Protein AF-A0A5C7MAB1-F1 (afdb_monomer)

Radius of gyration: 21.26 Å; Cα contacts (8 Å, |Δi|>4): 58; chains: 1; bounding box: 32×38×84 Å

Mean predicted aligned error: 13.39 Å

Secondary structure (DSSP, 8-state):
------------PEEHHHHHHHHT-SS--TTSPPPSEEES-TTSTT-EEEE-HHHHHHHHHHHHHS--------------

Structure (mmCIF, N/CA/C/O backbone):
data_AF-A0A5C7MAB1-F1
#
_entry.id   AF-A0A5C7MAB1-F1
#
loop_
_atom_site.group_PDB
_atom_site.id
_atom_site.type_symbol
_atom_site.label_atom_id
_atom_site.label_alt_id
_atom_site.label_comp_id
_atom_site.label_asym_id
_atom_site.label_entity_id
_atom_site.label_seq_id
_atom_site.pdbx_PDB_ins_code
_atom_site.Cartn_x
_atom_site.Cartn_y
_atom_site.Cartn_z
_atom_site.occupancy
_atom_site.B_iso_or_equiv
_atom_site.auth_seq_id
_atom_site.auth_comp_id
_atom_site.auth_asym_id
_atom_site.auth_atom_id
_atom_site.pdbx_PDB_model_num
ATOM 1 N N . MET A 1 1 ? -9.381 -28.262 -32.110 1.00 50.09 1 MET A N 1
ATOM 2 C CA . MET A 1 1 ? -9.837 -27.530 -30.911 1.00 50.09 1 MET A CA 1
ATOM 3 C C . MET A 1 1 ? -8.634 -26.755 -30.420 1.00 50.09 1 MET A C 1
ATOM 5 O O . MET A 1 1 ? -7.650 -27.394 -30.086 1.00 50.09 1 MET A O 1
ATOM 9 N N . VAL A 1 2 ? -8.638 -25.427 -30.535 1.00 53.00 2 VAL A N 1
ATOM 10 C CA . VAL A 1 2 ? -7.522 -24.595 -30.060 1.00 53.00 2 VAL A CA 1
ATOM 11 C C . VAL A 1 2 ? -7.830 -24.164 -28.635 1.00 53.00 2 VAL A C 1
ATOM 13 O O . VAL A 1 2 ? -8.952 -23.775 -28.324 1.00 53.00 2 VAL A O 1
ATOM 16 N N . GLU A 1 3 ? -6.818 -24.333 -27.798 1.00 54.31 3 GLU A N 1
ATOM 17 C CA . GLU A 1 3 ? -6.818 -24.248 -26.348 1.00 54.31 3 GLU A CA 1
ATOM 18 C C . GLU A 1 3 ? -7.210 -22.850 -25.849 1.00 54.31 3 GLU A C 1
ATOM 20 O O . GLU A 1 3 ? -6.746 -21.837 -26.377 1.00 54.31 3 GLU A O 1
ATOM 25 N N . SER A 1 4 ? -8.045 -22.800 -24.808 1.00 56.25 4 SER A N 1
ATOM 26 C CA . SER A 1 4 ? -8.338 -21.586 -24.045 1.00 56.25 4 SER A CA 1
ATOM 27 C C . SER A 1 4 ? -7.049 -21.083 -23.397 1.00 56.25 4 SER A C 1
ATOM 29 O O . SER A 1 4 ? -6.642 -21.554 -22.337 1.00 56.25 4 SER A O 1
ATOM 31 N N . ARG A 1 5 ? -6.370 -20.144 -24.054 1.00 64.19 5 ARG A N 1
ATOM 32 C CA . ARG A 1 5 ? -5.240 -19.430 -23.460 1.00 64.19 5 ARG A CA 1
ATOM 33 C C . ARG A 1 5 ? -5.829 -18.439 -22.465 1.00 64.19 5 ARG A C 1
ATOM 35 O O . ARG A 1 5 ? -6.553 -17.541 -22.883 1.00 64.19 5 ARG A O 1
ATOM 42 N N . GLY A 1 6 ? -5.577 -18.650 -21.171 1.00 55.81 6 GLY A N 1
ATOM 43 C CA . GLY A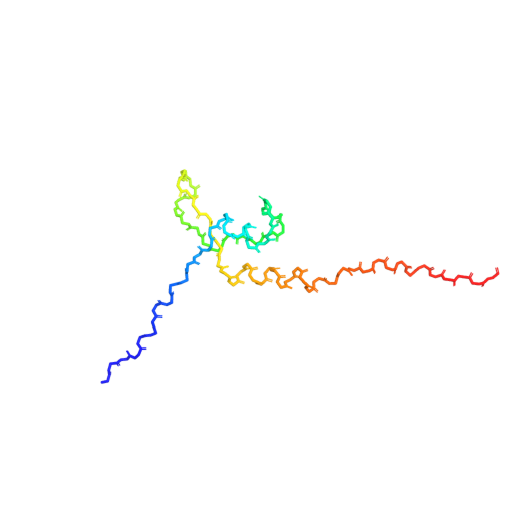 1 6 ? -5.984 -17.715 -20.124 1.00 55.81 6 GLY A CA 1
ATOM 44 C C . GLY A 1 6 ? -5.556 -16.302 -20.507 1.00 55.81 6 GLY A C 1
ATOM 45 O O . GLY A 1 6 ? -4.398 -16.087 -20.873 1.00 55.81 6 GLY A O 1
ATOM 46 N N . GLU A 1 7 ? -6.507 -15.371 -20.513 1.00 54.78 7 GLU A N 1
ATOM 47 C CA . GLU A 1 7 ? -6.236 -13.978 -20.854 1.00 54.78 7 GLU A CA 1
ATOM 48 C C . GLU A 1 7 ? -5.122 -13.440 -19.947 1.00 54.78 7 GLU A C 1
ATOM 50 O O . GLU A 1 7 ? -5.150 -13.681 -18.735 1.00 54.78 7 GLU A O 1
ATOM 55 N N . PRO A 1 8 ? -4.117 -12.741 -20.504 1.00 50.41 8 PRO A N 1
ATOM 56 C CA . PRO A 1 8 ? -3.072 -12.141 -19.697 1.00 50.41 8 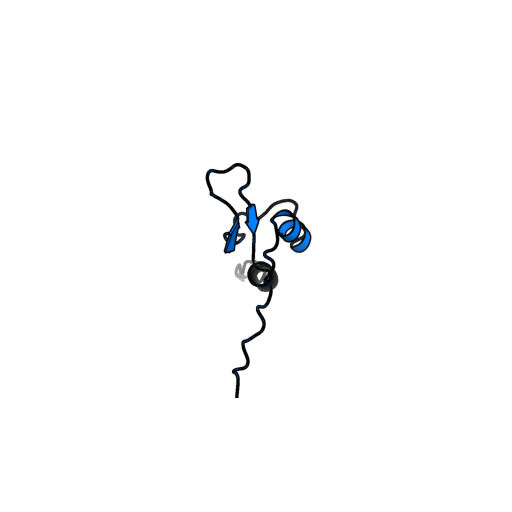PRO A CA 1
ATOM 57 C C . PRO A 1 8 ? -3.710 -11.068 -18.815 1.00 50.41 8 PRO A C 1
ATOM 59 O O . PRO A 1 8 ? -4.006 -9.959 -19.262 1.00 50.41 8 PRO A O 1
ATOM 62 N N . VAL A 1 9 ? -3.946 -11.406 -17.547 1.00 54.94 9 VAL A N 1
ATOM 63 C CA . VAL A 1 9 ? -4.390 -10.432 -16.555 1.00 54.94 9 VAL A CA 1
ATOM 64 C C . VAL A 1 9 ? -3.271 -9.411 -16.424 1.00 54.94 9 VAL A C 1
ATOM 66 O O . VAL A 1 9 ? -2.165 -9.720 -15.980 1.00 54.94 9 VAL A O 1
ATOM 69 N N . THR A 1 10 ? -3.556 -8.182 -16.839 1.00 56.47 10 THR A N 1
ATOM 70 C CA . THR A 1 10 ? -2.634 -7.064 -16.661 1.00 56.47 10 THR A CA 1
ATOM 71 C C . THR A 1 10 ? -2.641 -6.692 -15.180 1.00 56.47 10 THR A C 1
ATOM 73 O O . THR A 1 10 ? -3.441 -5.869 -14.740 1.00 56.47 10 THR A O 1
ATOM 76 N N . LEU A 1 11 ? -1.780 -7.333 -14.383 1.00 57.66 11 LEU A N 1
ATOM 77 C CA . LEU A 1 11 ? -1.515 -6.897 -13.014 1.00 57.66 11 LEU A CA 1
ATOM 78 C C . LEU A 1 11 ? -0.635 -5.644 -13.073 1.00 57.66 11 LEU A C 1
ATOM 80 O O . LEU A 1 11 ? 0.587 -5.717 -13.184 1.00 57.66 11 LEU A O 1
ATOM 84 N N . GLY A 1 12 ? -1.271 -4.475 -13.024 1.00 70.81 12 GLY A N 1
ATOM 85 C CA . GLY A 1 12 ? -0.568 -3.212 -12.832 1.00 70.81 12 GLY A CA 1
ATOM 86 C C . GLY A 1 12 ? -0.034 -3.128 -11.404 1.00 70.81 12 GLY A C 1
ATOM 87 O O . GLY A 1 12 ? -0.816 -3.084 -10.454 1.00 70.81 12 GLY A O 1
ATOM 88 N N . ALA A 1 13 ? 1.289 -3.100 -11.246 1.00 79.88 13 ALA A N 1
ATOM 89 C CA . ALA A 1 13 ? 1.898 -2.803 -9.957 1.00 79.88 13 ALA A CA 1
ATOM 90 C C . ALA A 1 13 ? 1.578 -1.354 -9.559 1.00 79.88 13 ALA A C 1
ATOM 92 O O . ALA A 1 13 ? 1.724 -0.423 -10.354 1.00 79.88 13 ALA A O 1
ATOM 93 N N . LEU A 1 14 ? 1.158 -1.161 -8.313 1.00 82.31 14 LEU A N 1
ATOM 94 C CA . LEU A 1 14 ? 0.915 0.152 -7.738 1.00 82.31 14 LEU A CA 1
ATOM 95 C C . LEU A 1 14 ? 2.249 0.847 -7.474 1.00 82.31 14 LEU A C 1
ATOM 97 O O . LEU A 1 14 ? 3.119 0.320 -6.779 1.00 82.31 14 LEU A O 1
ATOM 101 N N . LEU A 1 15 ? 2.392 2.064 -7.995 1.00 81.31 15 LEU A N 1
ATOM 102 C CA . LEU A 1 15 ? 3.534 2.935 -7.713 1.00 81.31 15 LEU A CA 1
ATOM 103 C C . LEU A 1 15 ? 3.534 3.363 -6.243 1.00 81.31 15 LEU A C 1
ATOM 105 O O . LEU A 1 15 ? 2.471 3.516 -5.644 1.00 81.31 15 LEU A O 1
ATOM 109 N N . ARG A 1 16 ? 4.708 3.689 -5.685 1.00 84.06 16 ARG A N 1
ATOM 110 C CA . ARG A 1 16 ? 4.839 4.187 -4.299 1.00 84.06 16 ARG A CA 1
ATOM 111 C C . ARG A 1 16 ? 3.797 5.247 -3.929 1.00 84.06 16 ARG A C 1
ATOM 113 O O . ARG A 1 16 ? 3.165 5.133 -2.890 1.00 84.06 16 ARG A O 1
ATOM 120 N N . GLN A 1 17 ? 3.594 6.256 -4.775 1.00 84.81 17 GLN A N 1
ATOM 121 C CA . GLN A 1 17 ? 2.617 7.325 -4.520 1.00 84.81 17 GLN A CA 1
ATOM 122 C C . GLN A 1 17 ? 1.170 6.801 -4.448 1.00 84.81 17 GLN A C 1
ATOM 124 O O . GLN A 1 17 ? 0.393 7.261 -3.619 1.00 84.81 17 GLN A O 1
ATOM 129 N N . GLN A 1 18 ? 0.818 5.804 -5.266 1.00 86.69 18 GLN A N 1
ATOM 130 C CA . GLN A 1 18 ? -0.503 5.169 -5.236 1.00 86.69 18 GLN A CA 1
ATOM 131 C C . GLN A 1 18 ? -0.681 4.302 -3.988 1.00 86.69 18 GLN A C 1
ATOM 133 O O . GLN A 1 18 ? -1.746 4.321 -3.378 1.00 86.69 18 GLN A O 1
ATOM 138 N N . VAL A 1 19 ? 0.371 3.586 -3.577 1.00 86.12 19 VAL A N 1
ATOM 139 C CA . VAL A 1 19 ? 0.377 2.832 -2.318 1.00 86.12 19 VAL A CA 1
ATOM 140 C C . VAL A 1 19 ? 0.161 3.772 -1.135 1.00 86.12 19 VAL A C 1
ATOM 142 O O . VAL A 1 19 ? -0.737 3.529 -0.338 1.00 86.12 19 VAL A O 1
ATOM 145 N N . LEU A 1 20 ? 0.912 4.876 -1.063 1.00 87.75 20 LEU A N 1
ATOM 146 C CA . LEU A 1 20 ? 0.782 5.903 -0.021 1.00 87.75 20 LEU A CA 1
ATOM 147 C C . LEU A 1 20 ? -0.636 6.481 0.055 1.00 87.75 20 LEU A C 1
ATOM 149 O O . LEU A 1 20 ? -1.220 6.538 1.137 1.00 87.75 20 LEU A O 1
ATOM 153 N N . ALA A 1 21 ? -1.209 6.841 -1.097 1.00 87.94 21 ALA A N 1
ATOM 154 C CA . ALA A 1 21 ? -2.584 7.323 -1.183 1.00 87.94 21 ALA A CA 1
ATOM 155 C C . ALA A 1 21 ? -3.594 6.272 -0.695 1.00 87.94 21 ALA A C 1
ATOM 157 O O . ALA A 1 21 ? -4.562 6.616 -0.023 1.00 87.94 21 ALA A O 1
ATOM 158 N N . ARG A 1 22 ? -3.357 4.987 -0.991 1.00 86.00 22 ARG A N 1
ATOM 159 C CA . ARG A 1 22 ? -4.252 3.891 -0.605 1.00 86.00 22 ARG A CA 1
ATOM 160 C C . ARG A 1 22 ? -4.178 3.542 0.880 1.00 86.00 22 ARG A C 1
ATOM 162 O O . ARG A 1 22 ? -5.213 3.257 1.468 1.00 86.00 22 ARG A O 1
ATOM 169 N N . ILE A 1 23 ? -2.993 3.594 1.486 1.00 85.88 23 ILE A N 1
ATOM 170 C CA . ILE A 1 23 ? -2.829 3.391 2.935 1.00 85.88 23 ILE A CA 1
ATOM 171 C C . ILE A 1 23 ? -3.133 4.658 3.750 1.00 85.88 23 ILE A C 1
ATOM 173 O O . ILE A 1 23 ? -3.079 4.620 4.976 1.00 85.88 23 ILE A O 1
ATOM 177 N N . GLY A 1 24 ? -3.403 5.789 3.087 1.00 85.38 24 GLY A N 1
ATOM 178 C CA . GLY A 1 24 ? -3.688 7.068 3.737 1.00 85.38 24 GLY A CA 1
ATOM 179 C C . GLY A 1 24 ? -2.506 7.642 4.525 1.00 85.38 24 GLY A C 1
ATOM 180 O O . GLY A 1 24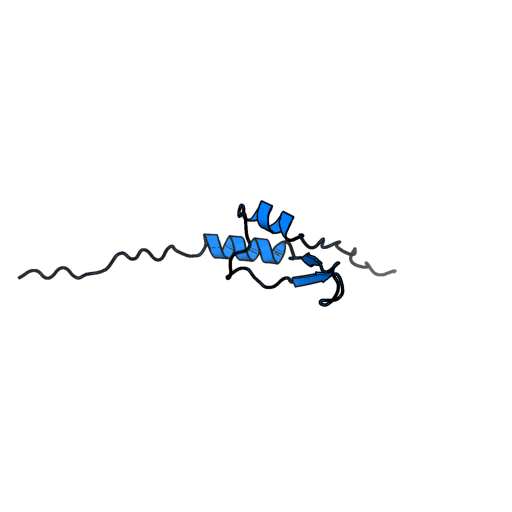 ? -2.717 8.361 5.498 1.00 85.38 24 GLY A O 1
ATOM 181 N N . ARG A 1 25 ? -1.259 7.324 4.145 1.00 82.12 25 ARG A N 1
ATOM 182 C CA . ARG A 1 25 ? -0.047 7.788 4.845 1.00 82.12 25 ARG A CA 1
ATOM 183 C C . ARG A 1 25 ? 0.845 8.618 3.931 1.00 82.12 25 ARG A C 1
ATOM 185 O O . ARG A 1 25 ? 0.937 8.375 2.734 1.00 82.12 25 ARG A O 1
ATOM 192 N N . ALA A 1 26 ? 1.571 9.564 4.525 1.00 83.56 26 ALA A N 1
ATOM 193 C CA . ALA A 1 26 ? 2.542 10.396 3.811 1.00 83.56 26 ALA A CA 1
ATOM 194 C C . ALA A 1 26 ? 3.855 9.654 3.480 1.00 83.56 26 ALA A C 1
ATOM 196 O O . ALA A 1 26 ? 4.574 10.042 2.560 1.00 83.56 26 ALA A O 1
ATOM 197 N N . ALA A 1 27 ? 4.173 8.581 4.213 1.00 84.50 27 ALA A N 1
ATOM 198 C CA . ALA A 1 27 ? 5.373 7.769 4.021 1.00 84.50 27 ALA A CA 1
ATOM 199 C C . ALA A 1 27 ? 5.089 6.276 4.262 1.00 84.50 27 ALA A C 1
ATOM 201 O O . ALA A 1 27 ? 4.142 5.921 4.965 1.00 84.50 27 ALA A O 1
ATOM 202 N N . LEU A 1 28 ? 5.918 5.411 3.661 1.00 82.19 28 LEU A N 1
ATOM 203 C CA . LEU A 1 28 ? 5.835 3.964 3.856 1.00 82.19 28 LEU A CA 1
ATOM 204 C C . LEU A 1 28 ? 6.388 3.632 5.249 1.00 82.19 28 LEU A C 1
ATOM 206 O O . LEU A 1 28 ? 7.508 4.060 5.543 1.00 82.19 28 LEU A O 1
ATOM 210 N N . PRO A 1 29 ? 5.635 2.913 6.099 1.00 81.44 29 PRO A N 1
ATOM 211 C CA . PRO A 1 29 ? 6.139 2.479 7.396 1.00 81.44 29 PRO A CA 1
ATOM 212 C C . PRO A 1 29 ? 7.317 1.506 7.244 1.00 81.44 29 PRO A C 1
ATOM 214 O O . PRO A 1 29 ? 7.453 0.844 6.218 1.00 81.44 29 PRO A O 1
ATOM 217 N N . ALA A 1 30 ? 8.170 1.410 8.267 1.00 79.50 30 ALA A N 1
ATOM 218 C CA . ALA A 1 30 ? 9.304 0.479 8.262 1.00 79.50 30 ALA A CA 1
ATOM 219 C C . ALA A 1 30 ? 8.854 -0.993 8.192 1.00 79.50 30 ALA A C 1
ATOM 221 O O . ALA A 1 30 ? 9.546 -1.824 7.616 1.00 79.50 30 ALA A O 1
ATOM 222 N N . GLU A 1 31 ? 7.667 -1.283 8.723 1.00 82.69 31 GLU A N 1
ATOM 223 C CA . GLU A 1 31 ? 7.006 -2.593 8.684 1.00 82.69 31 GLU A CA 1
ATOM 224 C C . GLU A 1 31 ? 6.286 -2.857 7.352 1.00 82.69 31 GLU A C 1
ATOM 226 O O . GLU A 1 31 ? 5.636 -3.888 7.180 1.00 82.69 31 GLU A O 1
ATOM 231 N N . PHE A 1 32 ? 6.348 -1.917 6.400 1.00 81.88 32 PHE A N 1
ATOM 232 C CA . PHE A 1 32 ? 5.734 -2.110 5.096 1.00 81.88 32 PHE A CA 1
ATOM 233 C C . PHE A 1 32 ? 6.519 -3.148 4.282 1.00 81.88 32 PHE A C 1
ATOM 235 O O . PHE A 1 32 ? 7.752 -3.093 4.250 1.00 81.88 32 PHE A O 1
ATOM 242 N N . PRO A 1 33 ? 5.835 -4.065 3.577 1.00 80.25 33 PRO A N 1
ATOM 243 C CA . PRO A 1 33 ? 6.495 -5.107 2.809 1.00 80.25 33 PRO A CA 1
ATOM 244 C C . PRO A 1 33 ? 7.420 -4.553 1.720 1.00 80.25 33 PRO A C 1
ATOM 246 O O . PRO A 1 33 ? 7.216 -3.472 1.153 1.00 80.25 33 PRO A O 1
ATOM 249 N N . ILE A 1 34 ? 8.432 -5.357 1.401 1.00 78.94 34 ILE A N 1
ATOM 250 C CA . ILE A 1 34 ? 9.382 -5.117 0.313 1.00 78.94 34 ILE A CA 1
ATOM 251 C C . ILE A 1 34 ? 8.593 -5.009 -1.010 1.00 78.94 34 ILE A C 1
ATOM 253 O O . ILE A 1 34 ? 7.598 -5.717 -1.180 1.00 78.94 34 ILE A O 1
ATOM 257 N N . PRO A 1 35 ? 8.972 -4.111 -1.938 1.00 80.44 35 PRO A N 1
ATOM 258 C CA . PRO A 1 35 ? 8.343 -4.032 -3.255 1.00 80.44 35 PRO A CA 1
ATOM 259 C C . PRO A 1 35 ? 8.432 -5.363 -3.998 1.00 80.44 35 PRO A C 1
ATOM 261 O O . PRO A 1 35 ? 9.511 -5.932 -4.139 1.00 80.44 35 PRO A O 1
ATOM 264 N N . ASP A 1 36 ? 7.284 -5.812 -4.492 1.00 75.25 36 ASP A N 1
ATOM 265 C CA . ASP A 1 36 ? 7.146 -7.052 -5.256 1.00 75.25 36 ASP A CA 1
ATOM 266 C C . ASP A 1 36 ? 7.672 -6.888 -6.689 1.00 75.25 36 ASP A C 1
ATOM 268 O O . ASP A 1 36 ? 8.259 -7.794 -7.274 1.00 75.25 36 ASP A O 1
ATOM 272 N N . VAL A 1 37 ? 7.527 -5.676 -7.234 1.00 73.94 37 VAL A N 1
ATOM 273 C CA . VAL A 1 37 ? 7.951 -5.353 -8.591 1.00 73.94 37 VAL A CA 1
ATOM 274 C C . VAL A 1 37 ? 9.018 -4.274 -8.551 1.00 73.94 37 VAL A C 1
ATOM 276 O O . VAL A 1 37 ? 8.841 -3.195 -7.981 1.00 73.94 37 VAL A O 1
ATOM 279 N N . VAL A 1 38 ? 10.129 -4.562 -9.214 1.00 70.62 38 VAL A N 1
ATOM 280 C CA . VAL A 1 38 ? 11.199 -3.607 -9.468 1.00 70.62 38 VAL A CA 1
ATOM 281 C C . VAL A 1 38 ? 11.257 -3.375 -10.971 1.00 70.62 38 VAL A C 1
ATOM 283 O O . VAL A 1 38 ? 11.552 -4.290 -11.735 1.00 70.62 38 VAL A O 1
ATOM 286 N N . VAL A 1 39 ? 10.934 -2.156 -11.398 1.00 68.94 39 VAL A N 1
ATOM 287 C CA . VAL A 1 39 ? 11.021 -1.734 -12.797 1.00 68.94 39 VAL A CA 1
ATOM 288 C C . VAL A 1 39 ? 12.268 -0.871 -12.965 1.00 68.94 39 VAL A C 1
ATOM 290 O O . VAL A 1 39 ? 12.380 0.196 -12.359 1.00 68.94 39 VAL A O 1
ATOM 293 N N . GLY A 1 40 ? 13.189 -1.334 -13.810 1.00 61.66 40 GLY A N 1
ATOM 294 C CA . GLY A 1 40 ? 14.472 -0.682 -14.077 1.00 61.66 40 GLY A CA 1
ATOM 295 C C . GLY A 1 40 ? 15.641 -1.297 -13.305 1.00 61.66 40 GLY A C 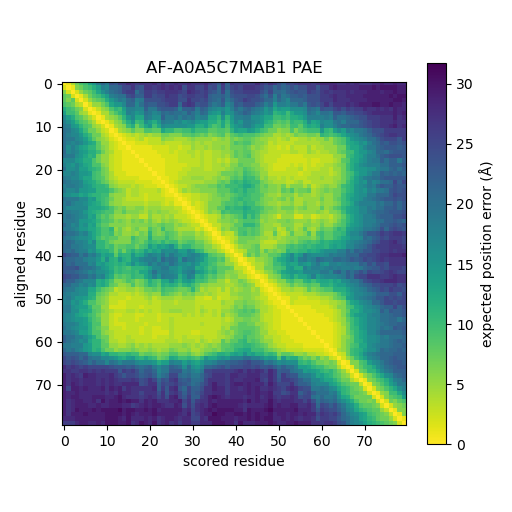1
ATOM 296 O O . GLY A 1 40 ? 15.463 -2.163 -12.450 1.00 61.66 40 GLY A O 1
ATOM 297 N N . ASP A 1 41 ? 16.850 -0.850 -13.638 1.00 62.91 41 ASP A N 1
ATOM 298 C CA . ASP A 1 41 ? 18.070 -1.256 -12.942 1.00 62.91 41 ASP A CA 1
ATOM 299 C C . ASP A 1 41 ? 18.169 -0.546 -11.582 1.00 62.91 41 ASP A C 1
ATOM 301 O O . ASP A 1 41 ? 17.829 0.634 -11.474 1.00 62.91 41 ASP A O 1
ATOM 305 N N . THR A 1 42 ? 18.619 -1.256 -10.542 1.00 63.53 42 THR A N 1
ATOM 306 C CA . THR A 1 42 ? 18.690 -0.706 -9.172 1.00 63.53 42 THR A CA 1
ATOM 307 C C . THR A 1 42 ? 19.697 0.440 -9.056 1.00 63.53 42 THR A C 1
ATOM 309 O O . THR A 1 42 ? 19.563 1.275 -8.165 1.00 63.53 42 THR A O 1
ATOM 312 N N . ASP A 1 43 ? 20.656 0.511 -9.980 1.00 66.94 43 ASP A N 1
ATOM 313 C CA . ASP A 1 43 ? 21.674 1.558 -10.053 1.00 66.94 43 ASP A CA 1
ATOM 314 C C . ASP A 1 43 ? 21.236 2.760 -10.915 1.00 66.94 43 ASP A C 1
ATOM 316 O O . ASP A 1 43 ? 21.891 3.800 -10.943 1.00 66.94 43 ASP A O 1
ATOM 320 N N . SER A 1 44 ? 20.100 2.661 -11.617 1.00 63.22 44 SER A N 1
ATOM 321 C CA . SER A 1 44 ? 19.638 3.718 -12.518 1.00 63.22 44 SER A CA 1
ATOM 322 C C . SER A 1 44 ? 18.708 4.736 -11.843 1.00 63.22 44 SER A C 1
ATOM 324 O O . SER A 1 44 ? 17.800 4.370 -11.098 1.00 63.22 44 SER A O 1
ATOM 326 N N . PRO A 1 45 ? 18.806 6.032 -12.200 1.00 55.56 45 PRO A N 1
ATOM 327 C CA . PRO A 1 45 ? 17.935 7.088 -11.667 1.00 55.56 45 PRO A CA 1
ATOM 328 C C . PRO A 1 45 ? 16.457 6.957 -12.090 1.00 55.56 45 PRO A C 1
ATOM 330 O O . PRO A 1 45 ? 15.605 7.671 -11.570 1.00 55.56 45 PRO A O 1
ATOM 333 N N . GLY A 1 46 ? 16.142 6.048 -13.022 1.00 59.28 46 GLY A N 1
ATOM 334 C CA . GLY A 1 46 ? 14.781 5.688 -13.447 1.00 59.28 46 GLY A CA 1
ATOM 335 C C . GLY A 1 46 ? 14.182 4.488 -12.704 1.00 59.28 46 GLY A C 1
ATOM 336 O O . GLY A 1 46 ? 13.226 3.890 -13.187 1.00 59.28 46 GLY A O 1
ATOM 337 N N . PHE A 1 47 ? 14.765 4.103 -11.570 1.00 71.25 47 PHE A N 1
ATOM 338 C CA . PHE A 1 47 ? 14.346 2.966 -10.763 1.00 71.25 47 PHE A CA 1
ATOM 339 C C . PHE A 1 47 ? 12.974 3.185 -10.108 1.00 71.25 47 PHE A C 1
ATOM 341 O O . PHE A 1 47 ? 12.782 4.093 -9.294 1.00 71.25 47 PHE A O 1
ATOM 348 N N . VAL A 1 48 ? 12.013 2.317 -10.430 1.00 67.62 48 VAL A N 1
ATOM 349 C CA . VAL A 1 48 ? 10.64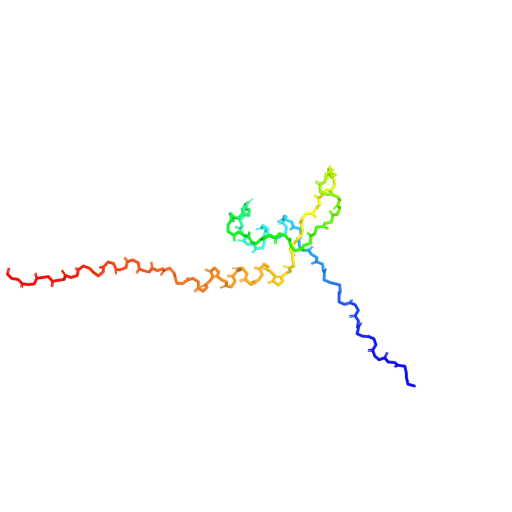5 2.383 -9.911 1.00 67.62 48 VAL A CA 1
ATOM 350 C C . VAL A 1 48 ? 10.311 1.112 -9.138 1.00 67.62 48 VAL A C 1
ATOM 352 O O . VAL A 1 48 ? 10.284 0.009 -9.677 1.00 67.62 48 VAL A O 1
ATOM 355 N N . ARG A 1 49 ? 10.003 1.285 -7.850 1.00 80.31 49 ARG A N 1
ATOM 356 C CA . ARG A 1 49 ? 9.480 0.233 -6.970 1.00 80.31 49 ARG A CA 1
ATOM 357 C C . ARG A 1 49 ? 7.956 0.243 -6.994 1.00 80.31 49 ARG A C 1
ATOM 359 O O . ARG A 1 49 ? 7.345 1.292 -6.762 1.00 80.31 49 ARG A O 1
ATOM 366 N N . GLY A 1 50 ? 7.370 -0.919 -7.250 1.00 83.94 50 GLY A N 1
ATOM 367 C CA . GLY A 1 50 ? 5.935 -1.148 -7.269 1.00 83.94 50 GLY A CA 1
ATOM 368 C C . GLY A 1 50 ? 5.516 -2.281 -6.337 1.00 83.94 50 GLY A C 1
ATOM 369 O O . GLY A 1 50 ? 6.290 -3.188 -6.035 1.00 83.94 50 GLY A O 1
ATOM 370 N N . TRP A 1 51 ? 4.267 -2.221 -5.890 1.00 88.69 51 TRP A N 1
ATOM 371 C CA . TRP A 1 51 ? 3.643 -3.257 -5.072 1.00 88.69 51 TRP A CA 1
ATOM 372 C C . TRP A 1 51 ? 2.443 -3.822 -5.800 1.00 88.69 51 TRP A C 1
ATOM 374 O O . TRP A 1 51 ? 1.670 -3.079 -6.406 1.00 88.69 51 TRP A O 1
ATOM 384 N N . LEU A 1 52 ? 2.250 -5.133 -5.714 1.00 87.50 52 LEU A N 1
ATOM 385 C CA . LEU A 1 52 ? 1.012 -5.714 -6.201 1.00 87.50 52 LEU A CA 1
ATOM 386 C C . LEU A 1 52 ? -0.156 -5.255 -5.318 1.00 87.50 52 LEU A C 1
ATOM 388 O O . LEU A 1 52 ? 0.007 -5.099 -4.103 1.00 87.50 52 LEU A O 1
ATOM 392 N N . PRO A 1 53 ? -1.352 -5.070 -5.898 1.00 83.69 53 PRO A N 1
ATOM 393 C CA . PRO A 1 53 ? -2.535 -4.696 -5.131 1.00 83.69 53 PRO A CA 1
ATOM 394 C C . PRO A 1 53 ? -2.832 -5.700 -4.008 1.00 83.69 53 PRO A C 1
ATOM 396 O O . PRO A 1 53 ? -3.185 -5.279 -2.912 1.00 83.69 53 PRO A O 1
ATOM 399 N N . ALA A 1 54 ? -2.598 -6.997 -4.244 1.00 84.56 54 ALA A N 1
ATOM 400 C CA . ALA A 1 54 ? -2.762 -8.049 -3.240 1.00 84.56 54 ALA A CA 1
ATOM 401 C C . ALA A 1 54 ? -1.838 -7.866 -2.023 1.00 84.56 54 ALA A C 1
ATOM 403 O O . ALA A 1 54 ? -2.269 -8.073 -0.895 1.00 84.56 54 ALA A O 1
ATOM 404 N N . THR A 1 55 ? -0.592 -7.429 -2.230 1.00 86.00 55 THR A N 1
ATOM 405 C CA . THR A 1 55 ? 0.366 -7.169 -1.144 1.00 86.00 55 THR A CA 1
ATOM 406 C C . THR A 1 55 ? -0.095 -6.011 -0.262 1.00 86.00 55 THR A C 1
ATOM 408 O O . THR A 1 55 ? -0.016 -6.090 0.961 1.00 86.00 55 THR A O 1
ATOM 411 N N . VAL A 1 56 ? -0.595 -4.934 -0.878 1.00 85.25 56 VAL A N 1
ATOM 412 C CA . VAL A 1 56 ? -1.109 -3.765 -0.147 1.00 85.25 56 VAL A CA 1
ATOM 413 C C . VAL A 1 56 ? -2.378 -4.125 0.626 1.00 85.25 56 VAL A C 1
ATOM 415 O O . VAL A 1 56 ? -2.531 -3.711 1.770 1.00 85.25 56 VAL A O 1
ATOM 418 N N . ASP A 1 57 ? -3.270 -4.906 0.017 1.00 87.06 57 ASP A N 1
ATOM 419 C CA . ASP A 1 57 ? -4.519 -5.351 0.638 1.00 87.06 57 ASP A CA 1
ATOM 420 C C . ASP A 1 57 ? -4.267 -6.295 1.823 1.00 87.06 57 ASP A C 1
ATOM 422 O O . ASP A 1 57 ? -4.796 -6.076 2.909 1.00 87.06 57 ASP A O 1
ATOM 426 N N . ALA A 1 58 ? -3.360 -7.265 1.663 1.00 86.81 58 ALA A N 1
ATOM 427 C CA . ALA A 1 58 ? -2.945 -8.162 2.739 1.00 86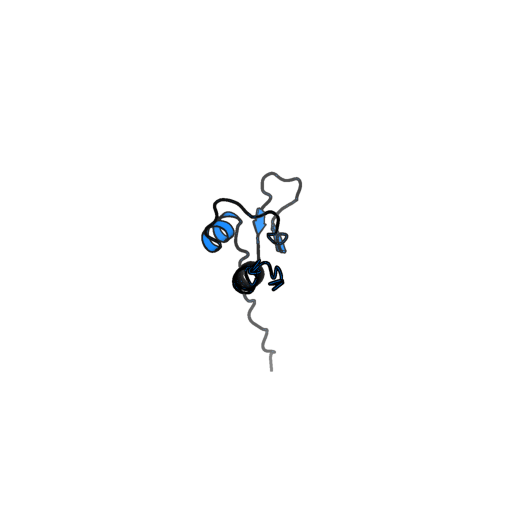.81 58 ALA A CA 1
ATOM 428 C C . ALA A 1 58 ? -2.319 -7.401 3.919 1.00 86.81 58 ALA A C 1
ATOM 430 O O . ALA A 1 58 ? -2.602 -7.713 5.074 1.00 86.81 58 ALA A O 1
ATOM 431 N N . TRP A 1 59 ? -1.507 -6.374 3.643 1.00 87.00 59 TRP A N 1
ATOM 432 C CA . TRP A 1 59 ? -0.948 -5.519 4.690 1.00 87.00 59 TRP A CA 1
ATOM 433 C C . TRP A 1 59 ? -2.035 -4.715 5.416 1.00 87.00 59 TRP A C 1
ATOM 435 O O . TRP A 1 59 ? -2.041 -4.667 6.642 1.00 87.00 59 TRP A O 1
ATOM 445 N N . LEU A 1 60 ? -2.992 -4.128 4.688 1.00 86.19 60 LEU A N 1
ATOM 446 C CA . LEU A 1 60 ? -4.124 -3.421 5.300 1.00 86.19 60 LEU A CA 1
ATOM 447 C C . LEU A 1 60 ? -4.978 -4.355 6.168 1.00 86.19 60 LEU A C 1
ATOM 449 O O . LEU A 1 60 ? -5.378 -3.974 7.265 1.00 86.19 60 LEU A O 1
ATOM 453 N N . ALA A 1 61 ? -5.225 -5.582 5.707 1.00 86.75 61 ALA A N 1
ATOM 454 C CA . ALA A 1 61 ? -5.949 -6.591 6.472 1.00 86.75 61 ALA A CA 1
ATOM 455 C C . ALA A 1 61 ? -5.197 -6.996 7.752 1.00 86.75 61 ALA A C 1
ATOM 457 O O . ALA A 1 61 ? -5.823 -7.139 8.802 1.00 86.75 61 ALA A O 1
ATOM 458 N N . ALA A 1 62 ? -3.865 -7.118 7.690 1.00 83.94 62 ALA A N 1
ATOM 459 C CA . ALA A 1 62 ? -3.028 -7.382 8.860 1.00 83.94 62 ALA A CA 1
ATOM 460 C C . ALA A 1 62 ? -3.129 -6.256 9.908 1.00 83.94 62 ALA A C 1
ATOM 462 O O . ALA A 1 62 ? -3.314 -6.524 11.088 1.00 83.94 62 ALA A O 1
ATOM 463 N N . GLN A 1 63 ? -3.129 -4.998 9.466 1.00 82.31 63 GLN A N 1
ATOM 464 C CA . GLN A 1 63 ? -3.246 -3.828 10.347 1.00 82.31 63 GLN A CA 1
ATOM 465 C C . GLN A 1 63 ? -4.626 -3.699 11.012 1.00 82.31 63 GLN A C 1
ATOM 467 O O . GLN A 1 63 ? -4.748 -3.128 12.091 1.00 82.31 63 GLN A O 1
ATOM 472 N N . ILE A 1 64 ? -5.684 -4.212 10.375 1.00 76.38 64 ILE A N 1
ATOM 473 C CA . ILE A 1 64 ? -7.035 -4.260 10.960 1.00 76.38 64 ILE A CA 1
ATOM 474 C C . ILE A 1 64 ? -7.166 -5.435 11.940 1.00 76.38 64 ILE A C 1
ATOM 476 O O . ILE A 1 64 ? -7.912 -5.337 12.913 1.00 76.38 64 ILE A O 1
ATOM 480 N N . THR A 1 65 ? -6.483 -6.554 11.669 1.00 66.06 65 THR A N 1
ATOM 481 C CA . THR A 1 65 ? -6.572 -7.766 12.496 1.00 66.06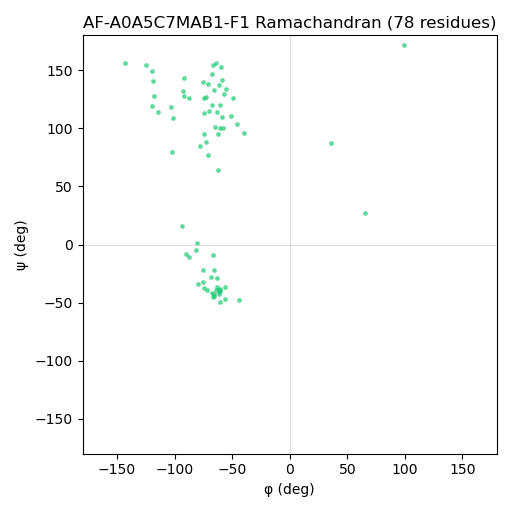 65 THR A CA 1
ATOM 482 C C . THR A 1 65 ? -5.603 -7.792 13.665 1.00 66.06 65 THR A C 1
ATOM 484 O O . THR A 1 65 ? -5.744 -8.686 14.496 1.00 66.06 65 THR A O 1
ATOM 487 N N . GLU A 1 66 ? -4.633 -6.879 13.737 1.00 56.12 66 GLU A N 1
ATOM 488 C CA . GLU A 1 66 ? -3.873 -6.662 14.961 1.00 56.12 66 GLU A CA 1
ATOM 489 C C . GLU A 1 66 ? -4.878 -6.281 16.056 1.00 56.12 66 GLU A C 1
ATOM 491 O O . GLU A 1 66 ? -5.458 -5.189 16.003 1.00 56.12 66 GLU A O 1
ATOM 496 N N . PRO A 1 67 ? -5.139 -7.155 17.054 1.00 49.06 67 PRO A N 1
ATOM 497 C CA . PRO A 1 67 ? -5.731 -6.644 18.263 1.00 49.06 67 PRO A CA 1
ATOM 498 C C . PRO A 1 67 ? -4.705 -5.636 18.757 1.00 49.06 67 PRO A C 1
ATOM 500 O O . PRO A 1 67 ? -3.552 -5.995 19.000 1.00 49.06 67 PRO A O 1
ATOM 503 N N . VAL A 1 68 ? -5.107 -4.371 18.887 1.00 56.41 68 VAL A N 1
ATOM 504 C CA . VAL A 1 68 ? -4.503 -3.516 19.900 1.00 56.41 68 VAL A CA 1
ATOM 505 C C . VAL A 1 68 ? -4.487 -4.395 21.141 1.00 56.41 68 VAL A C 1
ATOM 507 O O . VAL A 1 68 ? -5.547 -4.746 21.663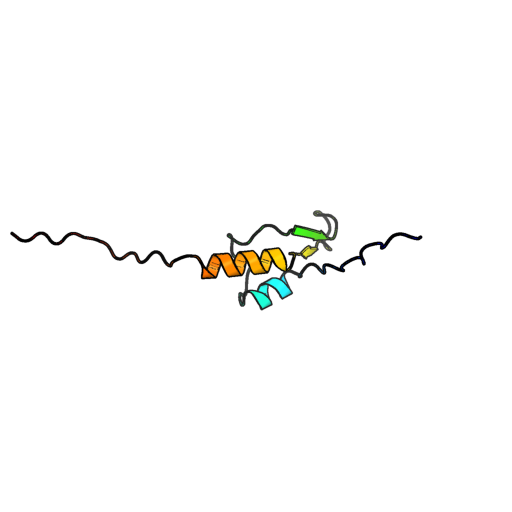 1.00 56.41 68 VAL A O 1
ATOM 510 N N . ALA A 1 69 ? -3.315 -4.933 21.481 1.00 53.41 69 ALA A N 1
ATOM 511 C CA . ALA A 1 69 ? -3.156 -5.705 22.685 1.00 53.41 69 ALA A CA 1
ATOM 512 C C . ALA A 1 69 ? -3.522 -4.693 23.751 1.00 53.41 69 ALA A C 1
ATOM 514 O O . ALA A 1 69 ? -2.788 -3.740 23.999 1.00 53.41 69 ALA A O 1
ATOM 515 N N . ALA A 1 70 ? -4.754 -4.808 24.236 1.00 49.53 70 ALA A N 1
ATOM 516 C CA . ALA A 1 70 ? -5.199 -4.097 25.391 1.00 49.53 70 ALA A CA 1
ATOM 517 C C . ALA A 1 70 ? -4.222 -4.552 26.463 1.00 49.53 70 ALA A C 1
ATOM 519 O O . ALA A 1 70 ? -4.331 -5.658 26.989 1.00 49.53 70 ALA A O 1
ATOM 520 N N . GLU A 1 71 ? -3.233 -3.709 26.730 1.00 51.94 71 GLU A N 1
ATOM 521 C CA . GLU A 1 71 ? -2.528 -3.648 27.994 1.00 51.94 71 GLU A CA 1
ATOM 522 C C . GLU A 1 71 ? -3.577 -3.262 29.052 1.00 51.94 71 GLU A C 1
ATOM 524 O O . GLU A 1 71 ? -3.571 -2.176 29.621 1.00 51.94 71 GLU A O 1
ATOM 529 N N . ALA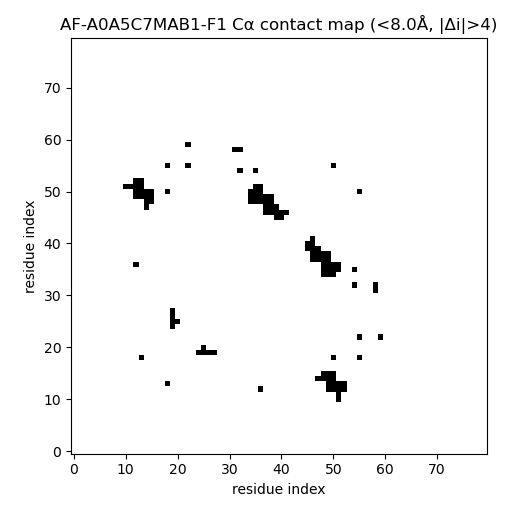 A 1 72 ? -4.564 -4.135 29.262 1.00 54.34 72 ALA A N 1
ATOM 530 C CA . ALA A 1 72 ? -5.241 -4.255 30.528 1.00 54.34 72 ALA A CA 1
ATOM 531 C C . ALA A 1 72 ? -4.260 -5.048 31.385 1.00 54.34 72 ALA A C 1
ATOM 533 O O . ALA A 1 72 ? -4.265 -6.277 31.392 1.00 54.34 72 ALA A O 1
ATOM 534 N N . ASP A 1 73 ? -3.340 -4.287 31.974 1.00 48.50 73 ASP A N 1
ATOM 535 C CA . ASP A 1 73 ? -2.537 -4.637 33.133 1.00 48.50 73 ASP A CA 1
ATOM 536 C C . ASP A 1 73 ? -3.432 -5.389 34.128 1.00 48.50 73 ASP A C 1
ATOM 538 O O . ASP A 1 73 ? -4.220 -4.806 34.873 1.00 48.50 73 ASP A O 1
ATOM 542 N N . ASP A 1 74 ? -3.364 -6.716 34.060 1.00 55.09 74 ASP A N 1
ATOM 543 C CA . ASP A 1 74 ? -3.824 -7.625 35.095 1.00 55.09 74 ASP A CA 1
ATOM 544 C C . ASP A 1 74 ? -2.830 -7.491 36.251 1.00 55.09 74 ASP A C 1
ATOM 546 O O . ASP A 1 74 ? -1.917 -8.293 36.420 1.00 55.09 74 ASP A O 1
ATOM 550 N N . GLN A 1 75 ? -2.950 -6.404 37.012 1.00 58.50 75 GLN A N 1
ATOM 551 C CA . GLN A 1 75 ? -2.397 -6.348 38.357 1.00 58.50 75 GLN A CA 1
ATOM 552 C C . GLN A 1 75 ? -3.527 -6.529 39.356 1.00 58.50 75 GLN A C 1
ATOM 554 O O . GLN A 1 75 ? -4.105 -5.590 39.901 1.00 58.50 75 GLN A O 1
ATOM 559 N N . ASP A 1 76 ? -3.869 -7.808 39.502 1.00 60.75 76 ASP A N 1
ATOM 560 C CA . ASP A 1 76 ? -3.847 -8.519 40.778 1.00 60.75 76 ASP A CA 1
ATOM 561 C C . ASP A 1 76 ? -4.248 -7.668 41.991 1.00 60.75 76 ASP A C 1
ATOM 563 O O . ASP A 1 76 ? -3.462 -7.059 42.718 1.00 60.75 76 ASP A O 1
ATOM 567 N N . GLN A 1 77 ? -5.556 -7.663 42.189 1.00 55.84 77 GLN A N 1
ATOM 568 C CA . GLN A 1 77 ? -6.223 -7.411 43.447 1.00 55.84 77 GLN A CA 1
ATOM 569 C C . GLN A 1 77 ? -5.629 -8.297 44.562 1.00 55.84 77 GLN A C 1
ATOM 571 O O . GLN A 1 77 ? -5.916 -9.490 44.617 1.00 55.84 77 GLN A O 1
ATOM 576 N N . VAL A 1 78 ? -4.906 -7.706 45.520 1.00 63.03 78 VAL A N 1
ATOM 577 C CA . VAL A 1 78 ? -4.593 -8.357 46.807 1.00 63.03 78 VAL A CA 1
ATOM 578 C C . VAL A 1 78 ? -5.533 -7.802 47.887 1.00 63.03 78 VAL A C 1
ATOM 580 O O . VAL A 1 78 ? -5.393 -6.638 48.269 1.00 63.03 78 VAL A O 1
ATOM 583 N N . PRO A 1 79 ? -6.516 -8.571 48.391 1.00 65.88 79 PRO A N 1
ATOM 584 C CA . PRO A 1 79 ? -7.252 -8.210 49.595 1.00 65.88 79 PRO A CA 1
ATOM 585 C C . PRO A 1 79 ? -6.506 -8.733 50.835 1.00 65.88 79 PRO A C 1
ATOM 587 O O . PRO A 1 79 ? -6.220 -9.928 50.931 1.00 65.88 79 PRO A O 1
ATOM 590 N N . GLY A 1 80 ? -6.216 -7.851 51.795 1.00 51.25 80 GLY A N 1
ATOM 591 C CA . GLY A 1 80 ? -5.625 -8.198 53.093 1.00 51.25 80 GLY A CA 1
ATOM 592 C C . GLY A 1 80 ? -5.621 -7.031 54.063 1.00 51.25 80 GLY A C 1
ATOM 593 O O . GLY A 1 80 ? -4.816 -6.104 53.833 1.00 51.25 80 GLY A O 1
#

pLDDT: mean 71.34, std 13.44, range [48.5, 88.69]

Foldseek 3Di:
DDDDDPPPDPQDFAFLVRLCVVVVHPHADPPQDFAPDWDDDPPDPPITGGHGPVSSVVVVVVVVPPPPPPPPPPPDDDDD

Solvent-accessible surface area (backbone atoms only — not comparable to full-atom values): 5411 Å² total; per-residue (Å²): 138,83,78,90,71,77,75,83,77,82,79,70,56,36,43,58,71,56,47,26,64,72,73,72,38,98,65,84,58,90,87,52,80,79,62,76,38,74,46,66,53,92,89,43,97,75,51,42,57,17,33,44,63,67,60,56,50,53,50,53,51,49,68,68,65,50,70,77,75,73,82,70,76,83,72,77,87,80,89,132

Sequence (80 aa):
MVESRGEPVTLGALLRQQVLARIGRAALPAEFPIPDVVVGDTDSPGFVRGWLPATVDAWLAAQITEPVAAEADDQDQVPG